Protein AF-A0A2V7K6E1-F1 (afdb_monomer_lite)

Structure (mmCIF, N/CA/C/O backbone):
data_AF-A0A2V7K6E1-F1
#
_entry.id   AF-A0A2V7K6E1-F1
#
loop_
_atom_site.group_PDB
_atom_site.id
_atom_site.type_symbol
_atom_site.label_atom_id
_atom_site.label_alt_id
_atom_site.label_comp_id
_atom_site.label_asym_id
_atom_site.label_entity_id
_atom_site.label_seq_id
_atom_site.pdbx_PDB_ins_code
_atom_site.Cartn_x
_atom_site.Cartn_y
_atom_site.Cartn_z
_atom_site.occupancy
_atom_site.B_iso_or_equiv
_atom_site.auth_seq_id
_atom_site.auth_comp_id
_atom_site.auth_asym_id
_atom_site.auth_atom_id
_atom_site.pdbx_PDB_model_num
ATOM 1 N N . MET A 1 1 ? 32.944 -0.904 -14.844 1.00 61.00 1 MET A N 1
ATOM 2 C CA . MET A 1 1 ? 31.756 -0.085 -15.182 1.00 61.00 1 MET A CA 1
ATOM 3 C C . MET A 1 1 ? 30.979 -0.661 -16.364 1.00 61.00 1 MET A C 1
ATOM 5 O O . MET A 1 1 ? 29.759 -0.587 -16.336 1.00 61.00 1 MET A O 1
ATOM 9 N N . GLU A 1 2 ? 31.635 -1.302 -17.340 1.00 66.62 2 GLU A N 1
ATOM 10 C CA . GLU A 1 2 ? 30.965 -1.908 -18.510 1.00 66.62 2 GLU A CA 1
ATOM 11 C C . GLU A 1 2 ? 29.920 -2.985 -18.168 1.00 66.62 2 GLU A C 1
ATOM 13 O O . GLU A 1 2 ? 28.876 -3.069 -18.810 1.00 66.62 2 GLU A O 1
ATOM 18 N N . THR A 1 3 ? 30.138 -3.754 -17.099 1.00 74.62 3 THR A N 1
ATOM 19 C CA . THR A 1 3 ? 29.199 -4.790 -16.644 1.00 74.62 3 THR A CA 1
ATOM 20 C C . THR A 1 3 ? 27.855 -4.222 -16.183 1.00 74.62 3 THR A C 1
ATOM 22 O O . THR A 1 3 ? 26.819 -4.756 -16.559 1.00 74.62 3 THR A O 1
ATOM 25 N N . LEU A 1 4 ? 27.834 -3.114 -15.433 1.00 75.81 4 LEU A N 1
ATOM 26 C CA . LEU A 1 4 ? 26.584 -2.473 -14.994 1.00 75.81 4 LEU A CA 1
ATOM 27 C C . LEU A 1 4 ? 25.844 -1.809 -16.161 1.00 75.81 4 LEU A C 1
ATOM 29 O O . LEU A 1 4 ? 24.624 -1.918 -16.248 1.00 75.81 4 LEU A O 1
ATOM 33 N N . ALA A 1 5 ? 26.577 -1.182 -17.088 1.00 77.94 5 ALA A N 1
ATOM 34 C CA . ALA A 1 5 ? 25.993 -0.598 -18.295 1.00 77.94 5 ALA A CA 1
ATOM 35 C C . ALA A 1 5 ? 25.302 -1.663 -19.166 1.00 77.94 5 ALA A C 1
ATOM 37 O O . ALA A 1 5 ? 24.228 -1.413 -19.711 1.00 77.94 5 ALA A O 1
ATOM 38 N N . SER A 1 6 ? 25.861 -2.877 -19.227 1.00 83.81 6 SER A N 1
ATOM 39 C CA . SER A 1 6 ? 25.260 -3.989 -19.972 1.00 83.81 6 SER A CA 1
ATOM 40 C C . SER A 1 6 ? 23.891 -4.421 -19.431 1.00 83.81 6 SER A C 1
ATOM 42 O O . SER A 1 6 ? 23.048 -4.868 -20.202 1.00 83.81 6 SER A O 1
ATOM 44 N N . LEU A 1 7 ? 23.622 -4.234 -18.133 1.00 85.75 7 LEU A N 1
ATOM 45 C CA . LEU A 1 7 ? 22.368 -4.636 -17.482 1.00 85.75 7 LEU A CA 1
ATOM 46 C C . LEU A 1 7 ? 21.247 -3.600 -17.633 1.00 85.75 7 LEU A C 1
ATOM 48 O O . LEU A 1 7 ? 20.123 -3.860 -17.214 1.00 85.75 7 LEU A O 1
ATOM 52 N N . HIS A 1 8 ? 21.509 -2.445 -18.252 1.00 87.62 8 HIS A N 1
ATOM 53 C CA . HIS A 1 8 ? 20.527 -1.365 -18.383 1.00 87.62 8 HIS A CA 1
ATOM 54 C C . HIS A 1 8 ? 19.258 -1.785 -19.150 1.00 87.62 8 HIS A C 1
ATOM 56 O O . HIS A 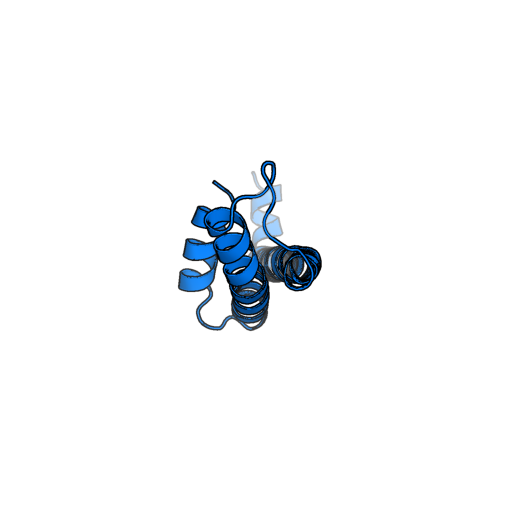1 8 ? 18.181 -1.237 -18.929 1.00 87.62 8 HIS A O 1
ATOM 62 N N . HIS A 1 9 ? 19.339 -2.805 -20.004 1.00 88.25 9 HIS A N 1
ATOM 63 C CA . HIS A 1 9 ? 18.166 -3.373 -20.676 1.00 88.25 9 HIS A CA 1
ATOM 64 C C . HIS A 1 9 ? 17.194 -4.097 -19.717 1.00 88.25 9 HIS A C 1
ATOM 66 O O . HIS A 1 9 ? 16.046 -4.338 -20.075 1.00 88.25 9 HIS A O 1
ATOM 72 N N . LEU A 1 10 ? 17.629 -4.433 -18.496 1.00 93.75 10 LEU A N 1
ATOM 73 C CA . LEU A 1 10 ? 16.813 -5.071 -17.455 1.00 93.75 10 LEU A CA 1
ATOM 74 C C . LEU A 1 10 ? 16.170 -4.059 -16.497 1.00 93.75 10 LEU A C 1
ATOM 76 O O . LEU A 1 10 ? 15.423 -4.466 -15.609 1.00 93.75 10 LEU A O 1
ATOM 80 N N . SER A 1 11 ? 16.450 -2.761 -16.648 1.00 92.69 11 SER A N 1
ATOM 81 C CA . SER A 1 11 ? 15.999 -1.711 -15.719 1.00 92.69 11 SER A CA 1
ATOM 82 C C . SER A 1 11 ? 14.489 -1.730 -15.505 1.00 92.69 11 SER A C 1
ATOM 84 O O . SER A 1 11 ? 14.022 -1.712 -14.367 1.00 92.69 11 SER A O 1
ATOM 86 N N . ASP A 1 12 ? 13.724 -1.836 -16.589 1.00 94.06 12 ASP A N 1
ATOM 87 C CA . ASP A 1 12 ? 12.262 -1.833 -16.530 1.00 94.06 12 ASP A CA 1
ATOM 88 C C . ASP A 1 12 ? 11.730 -3.058 -15.783 1.00 94.06 12 ASP A C 1
ATOM 90 O O . ASP A 1 12 ? 10.826 -2.947 -14.953 1.00 94.06 12 ASP A O 1
ATOM 94 N N . TRP A 1 13 ? 12.347 -4.220 -16.008 1.00 95.38 13 TRP A N 1
ATOM 95 C CA . TRP A 1 13 ? 12.029 -5.453 -15.290 1.00 95.38 13 TRP A CA 1
ATOM 96 C C . TRP A 1 13 ? 12.386 -5.367 -13.809 1.00 95.38 13 TRP A C 1
ATOM 98 O O . TRP A 1 13 ? 11.603 -5.808 -12.969 1.00 95.38 13 TRP A O 1
ATOM 108 N N . ALA A 1 14 ? 13.527 -4.767 -13.472 1.00 94.81 14 ALA A N 1
ATOM 109 C CA . ALA A 1 14 ? 13.936 -4.557 -12.089 1.00 94.81 14 ALA A CA 1
ATOM 110 C C . ALA A 1 14 ? 12.965 -3.619 -11.354 1.00 94.81 14 ALA A C 1
ATOM 112 O O . ALA A 1 14 ? 12.529 -3.926 -10.244 1.00 94.81 14 ALA A O 1
ATOM 113 N N . LEU A 1 15 ? 12.566 -2.511 -11.986 1.00 94.38 15 LEU A N 1
ATOM 114 C CA . LEU A 1 15 ? 11.595 -1.568 -11.426 1.00 94.38 15 LEU A CA 1
ATOM 115 C C . LEU A 1 15 ? 10.196 -2.184 -11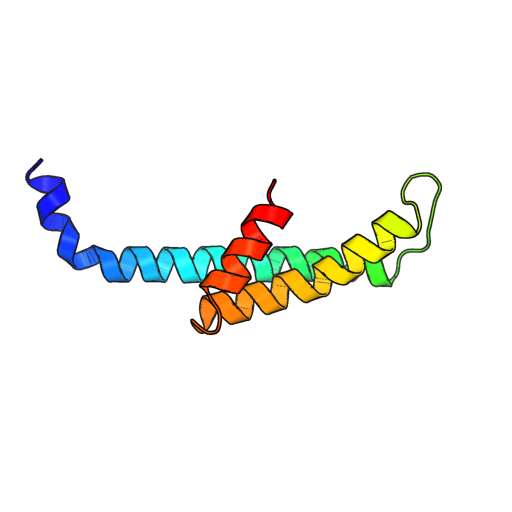.307 1.00 94.38 15 LEU A C 1
ATOM 117 O O . LEU A 1 15 ? 9.499 -1.937 -10.319 1.00 94.38 15 LEU A O 1
ATOM 121 N N . LEU A 1 16 ? 9.789 -3.011 -12.272 1.00 95.69 16 LEU A N 1
ATOM 122 C CA . LEU A 1 16 ? 8.542 -3.769 -12.197 1.00 95.69 16 LEU A CA 1
ATOM 123 C C . LEU A 1 16 ? 8.575 -4.768 -11.035 1.00 95.69 16 LEU A C 1
ATOM 125 O O . LEU A 1 16 ? 7.652 -4.787 -10.224 1.00 95.69 16 LEU A O 1
ATOM 129 N N . ALA A 1 17 ? 9.644 -5.557 -10.913 1.00 97.44 17 ALA A N 1
ATOM 130 C CA . ALA A 1 17 ? 9.811 -6.512 -9.822 1.00 97.44 17 ALA A CA 1
ATOM 131 C C . ALA A 1 17 ? 9.809 -5.813 -8.455 1.00 97.44 17 ALA A C 1
ATOM 133 O O . ALA A 1 17 ? 9.125 -6.266 -7.538 1.00 97.44 17 ALA A O 1
ATOM 134 N N . LEU A 1 18 ? 10.498 -4.671 -8.335 1.00 95.69 18 LEU A N 1
ATOM 135 C CA . LEU A 1 18 ? 10.492 -3.849 -7.126 1.00 95.69 18 LEU A CA 1
ATOM 136 C C . LEU A 1 18 ? 9.076 -3.380 -6.778 1.00 95.69 18 LEU A C 1
ATOM 138 O O . LEU A 1 18 ? 8.639 -3.525 -5.639 1.00 95.69 18 LEU A O 1
ATOM 142 N N . ARG A 1 19 ? 8.335 -2.860 -7.763 1.00 95.88 19 ARG A N 1
ATOM 143 C CA . ARG A 1 19 ? 6.953 -2.399 -7.585 1.00 95.88 19 ARG A CA 1
ATOM 144 C C . ARG A 1 19 ? 6.044 -3.518 -7.084 1.00 95.88 19 ARG A C 1
ATOM 146 O O . ARG A 1 19 ? 5.322 -3.332 -6.106 1.00 95.88 19 ARG A O 1
ATOM 153 N N . LEU A 1 20 ? 6.099 -4.679 -7.734 1.00 98.00 20 LEU A N 1
ATOM 154 C CA . LEU A 1 20 ? 5.313 -5.847 -7.344 1.00 98.00 20 LEU A CA 1
ATOM 155 C C . LEU A 1 20 ? 5.699 -6.329 -5.943 1.00 98.00 20 LEU A C 1
ATOM 157 O O . LEU A 1 20 ? 4.818 -6.569 -5.121 1.00 98.00 20 LEU A O 1
ATOM 161 N N . GLY A 1 21 ? 6.998 -6.407 -5.646 1.00 97.69 21 GLY A N 1
ATOM 162 C CA . GLY A 1 21 ? 7.509 -6.803 -4.336 1.00 97.69 21 GLY A CA 1
ATOM 163 C C . GLY A 1 21 ? 7.010 -5.890 -3.218 1.00 97.69 21 GLY A C 1
ATOM 164 O O . GLY A 1 21 ? 6.415 -6.370 -2.254 1.00 97.69 21 GLY A O 1
ATOM 165 N N . VAL A 1 22 ? 7.170 -4.572 -3.372 1.00 95.94 22 VAL A N 1
ATOM 166 C CA . VAL A 1 22 ? 6.689 -3.581 -2.396 1.00 95.94 22 VAL A CA 1
ATOM 167 C C . VAL A 1 22 ? 5.173 -3.676 -2.222 1.00 95.94 22 VAL A C 1
ATOM 169 O O . VAL A 1 22 ? 4.686 -3.749 -1.095 1.00 95.94 22 VAL A O 1
ATOM 172 N N . GLY A 1 23 ? 4.409 -3.742 -3.315 1.00 97.25 23 GLY A N 1
ATOM 173 C CA . GLY A 1 23 ? 2.955 -3.848 -3.223 1.00 97.25 23 GLY A CA 1
ATOM 174 C C . GLY A 1 23 ? 2.484 -5.127 -2.518 1.00 97.25 23 GLY A C 1
ATOM 175 O O . GLY A 1 23 ? 1.579 -5.074 -1.684 1.00 97.25 23 GLY A O 1
ATOM 176 N N . VAL A 1 24 ? 3.136 -6.268 -2.772 1.00 97.94 24 VAL A N 1
ATOM 177 C CA . VAL A 1 24 ? 2.847 -7.536 -2.081 1.00 97.94 24 VAL A CA 1
ATOM 178 C C . VAL A 1 24 ? 3.182 -7.455 -0.591 1.00 97.94 24 VAL A C 1
ATOM 180 O O . VAL A 1 24 ? 2.393 -7.930 0.229 1.00 97.94 24 VAL A O 1
ATOM 183 N N . ILE A 1 25 ? 4.298 -6.825 -0.214 1.00 96.19 25 ILE A N 1
ATOM 184 C CA . ILE A 1 25 ? 4.665 -6.626 1.197 1.00 96.19 25 ILE A CA 1
ATOM 185 C C . ILE A 1 25 ? 3.551 -5.882 1.941 1.00 96.19 25 ILE A C 1
ATOM 187 O O . ILE A 1 25 ? 3.124 -6.340 3.004 1.00 96.19 25 ILE A O 1
ATOM 191 N N . PHE A 1 26 ? 3.033 -4.792 1.368 1.00 96.19 26 PHE A N 1
ATOM 192 C CA . PHE A 1 26 ? 1.960 -3.999 1.977 1.00 96.19 26 PHE A CA 1
ATOM 193 C C . PHE A 1 26 ? 0.603 -4.717 1.989 1.00 96.19 26 PHE A C 1
ATOM 195 O O . PHE A 1 26 ? -0.141 -4.609 2.966 1.00 96.19 26 PHE A O 1
ATOM 202 N N . LEU A 1 27 ? 0.304 -5.540 0.978 1.00 96.50 27 LEU A N 1
ATOM 203 C CA . LEU A 1 27 ? -0.858 -6.437 1.007 1.00 96.50 27 LEU A CA 1
ATOM 204 C C . LEU A 1 27 ? -0.793 -7.419 2.182 1.00 96.50 27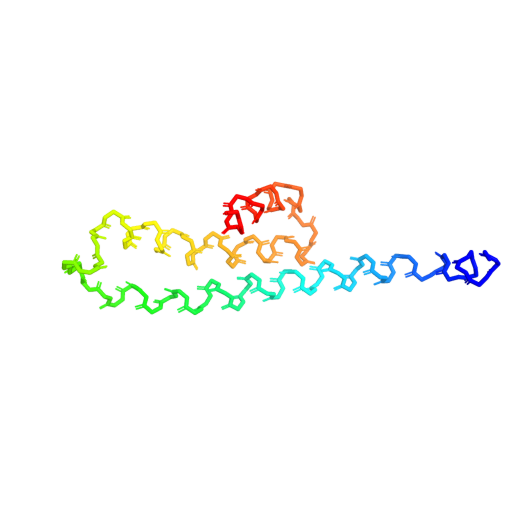 LEU A C 1
ATOM 206 O O . LEU A 1 27 ? -1.781 -7.609 2.895 1.00 96.50 27 LEU A O 1
ATOM 210 N N . VAL A 1 28 ? 0.360 -8.055 2.392 1.00 96.06 28 VAL A N 1
ATOM 211 C CA . VAL A 1 28 ? 0.548 -9.019 3.484 1.00 96.06 28 VAL A CA 1
ATOM 212 C C . VAL A 1 28 ? 0.512 -8.312 4.840 1.00 96.06 28 VAL A C 1
ATOM 214 O O . VAL A 1 28 ? -0.203 -8.768 5.736 1.00 96.06 28 VAL A O 1
ATOM 217 N N . HIS A 1 29 ? 1.209 -7.183 4.982 1.00 94.06 29 HIS A N 1
ATOM 218 C CA . HIS A 1 29 ? 1.243 -6.404 6.223 1.00 94.06 29 HIS A CA 1
ATOM 219 C C . HIS A 1 29 ? -0.143 -5.928 6.655 1.00 94.06 29 HIS A C 1
ATOM 221 O O . HIS A 1 29 ? -0.517 -6.104 7.819 1.00 94.06 29 HIS A O 1
ATOM 227 N N . GLY A 1 30 ? -0.942 -5.394 5.732 1.00 92.12 30 GLY A N 1
ATOM 228 C CA . GLY A 1 30 ? -2.276 -4.920 6.075 1.00 92.12 30 GLY A CA 1
ATOM 229 C C . GLY A 1 30 ? -3.229 -6.063 6.422 1.00 92.12 30 GLY A C 1
ATOM 230 O O . GLY A 1 30 ? -3.986 -5.975 7.392 1.00 92.12 30 GLY A O 1
ATOM 231 N N . ARG A 1 31 ? -3.125 -7.206 5.724 1.00 93.06 31 ARG A N 1
ATOM 232 C CA . ARG A 1 31 ? -3.908 -8.411 6.053 1.00 93.06 31 ARG A CA 1
ATOM 233 C C . ARG A 1 31 ? -3.608 -8.947 7.449 1.00 93.06 31 ARG A C 1
ATOM 235 O O . ARG A 1 31 ? -4.530 -9.388 8.133 1.00 93.06 31 ARG A O 1
ATOM 242 N N . GLN A 1 32 ? -2.355 -8.903 7.900 1.00 92.88 32 GLN A N 1
ATOM 243 C CA . GLN A 1 32 ? -1.996 -9.310 9.265 1.00 92.88 32 GLN A CA 1
ATOM 244 C C . GLN A 1 32 ? -2.682 -8.427 10.318 1.00 92.88 32 GLN A C 1
ATOM 246 O O . GLN A 1 32 ? -3.132 -8.933 11.352 1.00 92.88 32 GLN A O 1
ATOM 251 N N . LYS A 1 33 ? -2.843 -7.131 10.022 1.00 92.12 33 LYS A N 1
ATOM 252 C CA . LYS A 1 33 ? -3.516 -6.167 10.900 1.00 92.12 33 LYS A CA 1
ATOM 253 C C . LYS A 1 33 ? -5.029 -6.368 10.970 1.00 92.12 33 LYS A C 1
ATOM 255 O O . LYS A 1 33 ? -5.630 -5.945 11.946 1.00 92.12 33 LYS A O 1
ATOM 260 N N . LEU A 1 34 ? -5.667 -7.109 10.059 1.00 91.44 34 LEU A N 1
ATOM 261 C CA . LEU A 1 34 ? -7.115 -7.383 10.142 1.00 91.44 34 LEU A CA 1
ATOM 262 C C . LEU A 1 34 ? -7.542 -8.063 11.457 1.00 91.44 34 LEU A C 1
ATOM 264 O O . LEU A 1 34 ? -8.695 -7.956 11.873 1.00 91.44 34 LEU A O 1
ATOM 268 N N . ARG A 1 35 ? -6.618 -8.720 12.167 1.00 91.56 35 ARG A N 1
ATOM 269 C CA . ARG A 1 35 ? -6.885 -9.306 13.490 1.00 91.56 35 ARG A CA 1
ATOM 270 C C . ARG A 1 35 ? -7.244 -8.255 14.554 1.00 91.56 35 ARG A C 1
ATOM 272 O O . ARG A 1 35 ? -7.998 -8.587 15.468 1.00 91.56 35 ARG A O 1
ATOM 279 N N . VAL A 1 36 ? -6.797 -6.998 14.418 1.00 92.56 36 VAL A N 1
ATOM 280 C CA . VAL A 1 36 ? -7.090 -5.918 15.387 1.00 92.56 36 VAL A CA 1
ATOM 281 C C . VAL A 1 36 ? -8.564 -5.504 15.423 1.00 92.56 36 VAL A C 1
ATOM 283 O O . VAL A 1 36 ? -9.016 -4.877 16.381 1.00 92.56 36 VAL A O 1
ATOM 286 N N . TRP A 1 37 ? -9.357 -5.895 14.424 1.00 92.38 37 TRP A N 1
ATOM 287 C CA . TRP A 1 37 ? -10.802 -5.648 14.413 1.00 92.38 37 TRP A CA 1
ATOM 288 C C . TRP A 1 37 ? -11.552 -6.446 15.479 1.00 92.38 37 TRP A C 1
ATOM 290 O O . TRP A 1 37 ? -12.597 -6.005 15.944 1.00 92.38 37 TRP A O 1
ATOM 300 N N . LYS A 1 38 ? -11.001 -7.590 15.903 1.00 92.38 38 LYS A N 1
ATOM 301 C CA . LYS A 1 38 ? -11.575 -8.429 16.966 1.00 92.38 38 LYS A CA 1
ATOM 302 C C . LYS A 1 38 ? -11.074 -8.056 18.364 1.00 92.38 38 LYS A C 1
ATOM 304 O O . LYS A 1 38 ? -11.552 -8.612 19.346 1.00 92.38 38 LYS A O 1
ATOM 309 N N . MET A 1 39 ? -10.094 -7.159 18.459 1.00 91.81 39 MET A N 1
ATOM 310 C CA . MET A 1 39 ? -9.496 -6.755 19.730 1.00 91.81 39 MET A CA 1
ATOM 311 C C . MET A 1 39 ? -10.322 -5.655 20.395 1.00 91.81 39 MET A C 1
ATOM 313 O O . MET A 1 39 ? -10.886 -4.789 19.717 1.00 91.81 39 MET A O 1
ATOM 317 N N . GLN A 1 40 ? -10.352 -5.677 21.726 1.00 92.06 40 GLN A N 1
ATOM 318 C CA . GLN A 1 40 ? -10.862 -4.579 22.541 1.00 92.06 40 GLN A CA 1
ATOM 319 C C . GLN A 1 40 ? -9.703 -3.748 23.110 1.00 92.06 40 GLN A C 1
ATOM 321 O O . GLN A 1 40 ? -8.595 -4.274 23.259 1.00 92.06 40 GLN A O 1
ATOM 326 N N . PRO A 1 41 ? -9.930 -2.457 23.414 1.00 93.31 41 PRO A N 1
ATOM 327 C CA . PRO A 1 41 ? -8.929 -1.625 24.068 1.00 93.31 41 PRO A CA 1
ATOM 328 C C . PRO A 1 41 ? -8.470 -2.231 25.398 1.00 93.31 41 PRO A C 1
ATOM 330 O O . PRO A 1 41 ? -9.274 -2.764 26.160 1.00 93.31 41 PRO A O 1
ATOM 333 N N . SER A 1 42 ? -7.178 -2.124 25.685 1.00 92.50 42 SER A N 1
ATOM 334 C CA . SER A 1 42 ? -6.563 -2.574 26.938 1.00 92.50 42 SER A CA 1
ATOM 335 C C . SER A 1 42 ? -5.519 -1.561 27.402 1.00 92.50 42 SER A C 1
ATOM 337 O O . SER A 1 42 ? -5.152 -0.659 26.648 1.00 92.50 42 SER A O 1
ATOM 339 N N . ALA A 1 43 ? -5.010 -1.702 28.628 1.00 89.00 43 ALA A N 1
ATOM 340 C CA . ALA A 1 43 ? -3.952 -0.825 29.137 1.00 89.00 43 ALA A CA 1
ATOM 341 C C . ALA A 1 43 ? -2.691 -0.855 28.250 1.00 89.00 43 ALA A C 1
ATOM 343 O O . ALA A 1 43 ? -2.025 0.160 28.079 1.00 89.00 43 ALA A O 1
ATOM 344 N N . GLN A 1 44 ? -2.399 -2.006 27.638 1.00 89.06 44 GLN A N 1
ATOM 345 C CA . GLN A 1 44 ? -1.287 -2.205 26.710 1.00 89.06 44 GLN A CA 1
ATOM 346 C C . GLN A 1 44 ? -1.606 -1.724 25.285 1.00 89.06 44 GLN A C 1
ATOM 348 O O . GLN A 1 44 ? -0.693 -1.520 24.488 1.00 89.06 44 GLN A O 1
ATOM 353 N N . MET A 1 45 ? -2.888 -1.558 24.942 1.00 89.69 45 MET A N 1
ATOM 354 C CA . MET A 1 45 ? -3.335 -1.183 23.600 1.00 89.69 45 MET A CA 1
ATOM 355 C C . MET A 1 45 ? -4.486 -0.163 23.680 1.00 89.69 45 MET A C 1
ATOM 357 O O . MET A 1 45 ? -5.663 -0.545 23.659 1.00 89.69 45 MET A O 1
ATOM 361 N N . PRO A 1 46 ? -4.163 1.142 23.785 1.00 94.69 46 PRO A N 1
ATOM 362 C CA . PRO A 1 46 ? -5.155 2.204 23.928 1.00 94.69 46 PRO A CA 1
ATOM 363 C C . PRO A 1 46 ? -6.093 2.282 22.720 1.00 94.69 46 PRO A C 1
ATOM 365 O O . PRO A 1 46 ? -5.709 1.954 21.596 1.00 94.69 46 PRO A O 1
ATOM 368 N N . ALA A 1 47 ? -7.303 2.811 22.918 1.00 93.62 47 ALA A N 1
ATOM 369 C CA . ALA A 1 47 ? -8.305 2.925 21.854 1.00 93.62 47 ALA A CA 1
ATOM 370 C C . ALA A 1 47 ? -7.809 3.714 20.624 1.00 93.62 47 ALA A C 1
ATOM 372 O O . ALA A 1 47 ? -8.110 3.335 19.493 1.00 93.62 47 ALA A O 1
ATOM 373 N N . GLY A 1 48 ? -7.011 4.770 20.833 1.00 94.44 48 GLY A N 1
ATOM 374 C CA . GLY A 1 48 ? -6.427 5.564 19.745 1.00 94.44 48 GLY A CA 1
ATOM 375 C C . GLY A 1 48 ? -5.464 4.757 18.871 1.00 94.44 48 GLY A C 1
ATOM 376 O O . GLY A 1 48 ? -5.600 4.749 17.649 1.00 94.44 48 GLY A O 1
ATOM 377 N N . LEU A 1 49 ? -4.556 4.001 19.497 1.00 93.31 49 LEU A N 1
ATOM 378 C CA . LEU A 1 49 ? -3.637 3.104 18.791 1.00 93.31 49 LEU A CA 1
ATOM 379 C C . LEU A 1 49 ? -4.404 2.011 18.035 1.00 93.31 49 LEU A C 1
ATOM 381 O O . LEU A 1 49 ? -4.103 1.720 16.880 1.00 93.31 49 LEU A O 1
ATOM 385 N N . LEU A 1 50 ? -5.438 1.442 18.663 1.00 94.69 50 LEU A N 1
ATOM 386 C CA . LEU A 1 50 ? -6.289 0.426 18.048 1.00 94.69 50 LEU A CA 1
ATOM 387 C C . LEU A 1 50 ? -7.010 0.963 16.801 1.00 94.69 50 LEU A C 1
ATOM 38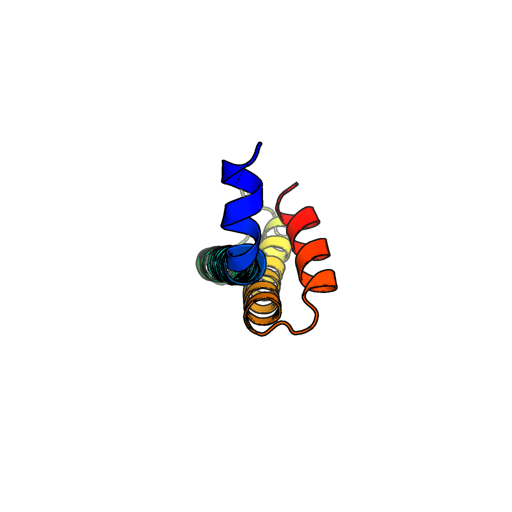9 O O . LEU A 1 50 ? -7.088 0.275 15.785 1.00 94.69 50 LEU A O 1
ATOM 393 N N . SER A 1 51 ? -7.513 2.199 16.867 1.00 94.50 51 SER A N 1
ATOM 394 C CA . SER A 1 51 ? -8.150 2.881 15.737 1.00 94.50 51 SER A CA 1
ATOM 395 C C . SER A 1 51 ? -7.163 3.106 14.590 1.00 94.50 51 SER A C 1
ATOM 397 O O . SER A 1 51 ? -7.457 2.757 13.447 1.00 94.50 51 SER A O 1
ATOM 399 N N . LEU A 1 52 ? -5.953 3.584 14.897 1.00 94.12 52 LEU A N 1
ATOM 400 C CA . LEU A 1 52 ? -4.898 3.784 13.904 1.00 94.12 52 LEU A CA 1
ATOM 401 C C . LEU A 1 52 ? -4.511 2.471 13.209 1.00 94.12 52 LEU A C 1
ATOM 403 O O . LEU A 1 52 ? -4.443 2.424 11.984 1.00 94.12 52 LEU A O 1
ATOM 407 N N . LEU A 1 53 ? -4.350 1.378 13.961 1.00 94.12 53 LEU A N 1
ATOM 408 C CA . LEU A 1 53 ? -4.058 0.058 13.390 1.00 94.12 53 LEU A CA 1
ATOM 409 C C . LEU A 1 53 ? -5.196 -0.474 12.509 1.00 94.12 53 LEU A C 1
ATOM 411 O O . LEU A 1 53 ? -4.933 -1.136 11.503 1.00 94.12 53 LEU A O 1
ATOM 415 N N . ARG A 1 54 ? -6.457 -0.175 12.846 1.00 94.94 54 ARG A N 1
ATOM 416 C CA . ARG A 1 54 ? -7.613 -0.514 11.999 1.00 94.94 54 ARG A CA 1
ATOM 417 C C . ARG A 1 54 ? -7.591 0.274 10.693 1.00 94.94 54 ARG A C 1
ATOM 419 O O . ARG A 1 54 ? -7.786 -0.330 9.641 1.00 94.94 54 ARG A O 1
ATOM 426 N N . VAL A 1 55 ? -7.285 1.571 10.732 1.00 95.38 55 VAL A N 1
ATOM 427 C CA . VAL A 1 55 ? -7.101 2.380 9.515 1.00 95.38 55 VAL A CA 1
ATOM 428 C C . VAL A 1 55 ? -5.969 1.808 8.660 1.00 95.38 55 VAL A C 1
ATOM 430 O O . VAL A 1 55 ? -6.175 1.546 7.476 1.00 95.38 55 VAL A O 1
ATOM 433 N N . LEU A 1 56 ? -4.814 1.511 9.261 1.00 94.75 56 LEU A N 1
ATOM 434 C CA . LEU A 1 56 ? -3.668 0.917 8.565 1.00 94.75 56 LEU A CA 1
ATOM 435 C C . LEU A 1 56 ? -4.001 -0.437 7.930 1.00 94.75 56 LEU A C 1
ATOM 437 O O . LEU A 1 56 ? -3.572 -0.712 6.814 1.00 94.75 56 LEU A O 1
ATOM 441 N N . SER A 1 57 ? -4.828 -1.255 8.590 1.00 95.38 57 SER A N 1
ATOM 442 C CA . SER A 1 57 ? -5.262 -2.551 8.049 1.00 95.38 57 SER A CA 1
ATOM 443 C C . SER A 1 57 ? -6.049 -2.451 6.735 1.00 95.38 57 SER A C 1
ATOM 445 O O . SER A 1 57 ? -6.142 -3.443 6.017 1.00 95.38 57 SER A O 1
ATOM 447 N N . ILE A 1 58 ? -6.591 -1.270 6.411 1.00 96.00 58 ILE A N 1
ATOM 448 C CA . ILE A 1 58 ? -7.290 -0.977 5.151 1.00 96.00 58 ILE A CA 1
ATOM 449 C C . ILE A 1 58 ? -6.400 -0.154 4.211 1.00 96.00 58 ILE A C 1
ATOM 451 O O . ILE A 1 58 ? -6.331 -0.442 3.017 1.00 96.00 58 ILE A O 1
ATOM 455 N N . ALA A 1 59 ? -5.708 0.858 4.734 1.00 95.56 59 ALA A N 1
ATOM 456 C CA . ALA A 1 59 ? -4.872 1.746 3.935 1.00 95.56 59 ALA A CA 1
ATOM 457 C C . ALA A 1 59 ? -3.684 1.008 3.297 1.00 95.56 59 ALA A C 1
ATOM 459 O O . ALA A 1 59 ? -3.398 1.219 2.121 1.00 95.56 59 ALA A O 1
ATOM 460 N N . GLU A 1 60 ? -3.026 0.104 4.031 1.00 95.81 60 GLU A N 1
ATOM 461 C CA . GLU A 1 60 ? -1.874 -0.642 3.514 1.00 95.81 60 GLU A CA 1
ATOM 462 C C . GLU A 1 60 ? -2.247 -1.594 2.367 1.00 95.81 60 GLU A C 1
ATOM 464 O O . GLU A 1 60 ? -1.587 -1.522 1.329 1.00 95.81 60 GLU A O 1
ATOM 469 N N . PRO A 1 61 ? -3.302 -2.438 2.452 1.00 95.56 61 PRO A N 1
ATOM 470 C CA . PRO A 1 61 ? -3.668 -3.284 1.324 1.00 95.56 61 PRO A CA 1
ATOM 471 C C . PRO A 1 61 ? -4.129 -2.479 0.114 1.00 95.56 61 PRO A C 1
ATOM 473 O O . PRO A 1 61 ? -3.755 -2.819 -1.004 1.00 95.56 61 PRO A O 1
ATOM 476 N N . LEU A 1 62 ? -4.899 -1.403 0.317 1.00 96.62 62 LEU A N 1
ATOM 477 C CA . LEU A 1 62 ? -5.325 -0.539 -0.785 1.00 96.62 62 LEU A CA 1
ATOM 478 C C . LEU A 1 62 ? -4.128 0.126 -1.468 1.00 96.62 62 LEU A C 1
ATOM 480 O O . LEU A 1 62 ? -4.048 0.108 -2.694 1.00 96.62 62 LEU A O 1
ATOM 484 N N . GLY A 1 63 ? -3.166 0.633 -0.693 1.00 96.62 63 GLY A N 1
ATOM 485 C CA . GLY A 1 63 ? -1.903 1.135 -1.229 1.00 96.62 63 GLY A CA 1
ATOM 486 C C . GLY A 1 63 ? -1.126 0.048 -1.976 1.00 96.62 63 GLY A C 1
ATOM 487 O O . GLY A 1 63 ? -0.582 0.305 -3.047 1.00 96.62 63 GLY A O 1
ATOM 488 N N . GLY A 1 64 ? -1.113 -1.185 -1.460 1.00 96.94 64 GLY A N 1
ATOM 489 C CA . GLY A 1 64 ? -0.457 -2.326 -2.100 1.00 96.94 64 GLY A CA 1
ATOM 490 C C . GLY A 1 64 ? -1.058 -2.655 -3.468 1.00 96.94 64 GLY 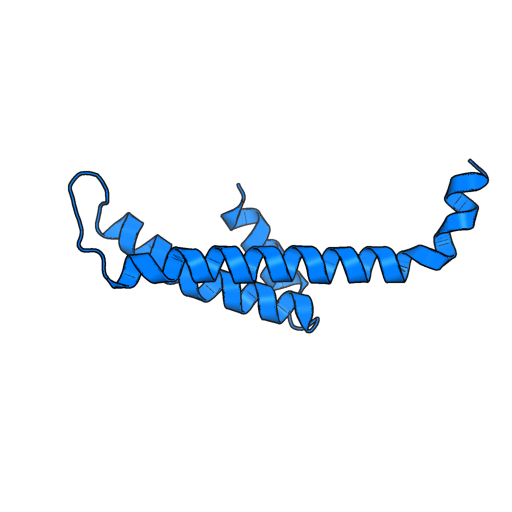A C 1
ATOM 491 O O . GLY A 1 64 ? -0.323 -2.794 -4.446 1.00 96.94 64 GLY A O 1
ATOM 492 N N . VAL A 1 65 ? -2.393 -2.703 -3.566 1.00 97.75 65 VAL A N 1
ATOM 493 C CA . VAL A 1 65 ? -3.112 -2.872 -4.844 1.00 97.75 65 VAL A CA 1
ATOM 494 C C . VAL A 1 65 ? -2.828 -1.708 -5.793 1.00 97.75 65 VAL A C 1
ATOM 496 O O . VAL A 1 65 ? -2.560 -1.933 -6.974 1.00 97.75 65 VAL A O 1
ATOM 499 N N . ALA A 1 66 ? -2.862 -0.473 -5.291 1.00 97.44 66 ALA A N 1
ATOM 500 C CA . ALA A 1 66 ? -2.596 0.731 -6.073 1.00 97.44 66 ALA A CA 1
ATOM 501 C C . ALA A 1 66 ? -1.203 0.663 -6.729 1.00 97.44 66 ALA A C 1
ATOM 503 O O . ALA A 1 66 ? -1.077 0.773 -7.948 1.00 97.44 66 ALA A O 1
ATOM 504 N N . VAL A 1 67 ? -0.166 0.330 -5.954 1.00 97.19 67 VAL A N 1
ATOM 505 C CA . VAL A 1 67 ? 1.203 0.181 -6.468 1.00 97.19 67 VAL A CA 1
ATOM 506 C C . VAL A 1 67 ? 1.328 -0.985 -7.452 1.00 97.19 67 VAL A C 1
ATOM 508 O O . VAL A 1 67 ? 1.941 -0.807 -8.500 1.00 97.19 67 VAL A O 1
ATOM 511 N N . ILE A 1 68 ? 0.726 -2.151 -7.189 1.00 97.62 68 ILE A N 1
ATOM 512 C CA . ILE A 1 68 ? 0.776 -3.302 -8.118 1.00 97.62 68 ILE A CA 1
ATOM 513 C C . ILE A 1 68 ? 0.143 -2.960 -9.468 1.00 97.62 68 ILE A C 1
ATOM 515 O O . ILE A 1 68 ? 0.713 -3.257 -10.515 1.00 97.62 68 ILE A O 1
ATOM 519 N N . THR A 1 69 ? -1.029 -2.327 -9.443 1.00 96.88 69 THR A N 1
ATOM 520 C CA . THR A 1 69 ? -1.772 -1.950 -10.656 1.00 96.88 69 THR A CA 1
ATOM 521 C C . THR A 1 69 ? -1.174 -0.735 -11.367 1.00 96.88 69 THR A C 1
ATOM 523 O O . THR A 1 69 ? -1.531 -0.451 -12.507 1.00 96.88 69 THR A O 1
ATOM 526 N N . GLY A 1 70 ? -0.258 -0.015 -10.717 1.00 94.56 70 GLY A N 1
ATOM 527 C CA . GLY A 1 70 ? 0.321 1.231 -11.214 1.00 94.56 70 GLY A CA 1
ATOM 528 C C . GLY A 1 70 ? -0.549 2.468 -10.961 1.00 94.56 70 GLY A C 1
ATOM 529 O O . GLY A 1 70 ? -0.105 3.587 -11.229 1.00 94.56 70 GLY A O 1
ATOM 530 N N . LEU A 1 71 ? -1.752 2.304 -10.409 1.00 95.38 71 LEU A N 1
ATOM 531 C CA . LEU A 1 71 ? -2.681 3.389 -10.110 1.00 95.38 71 LEU A CA 1
ATOM 532 C C . LEU A 1 71 ? -2.220 4.176 -8.877 1.00 95.38 71 LEU A C 1
ATOM 534 O O . LEU A 1 71 ? -1.977 3.595 -7.829 1.00 95.38 71 LEU A O 1
ATOM 538 N N . LEU A 1 72 ? -2.124 5.507 -8.973 1.00 94.06 72 LEU A N 1
ATOM 539 C CA . LEU A 1 72 ? -1.764 6.385 -7.842 1.00 94.06 72 LEU A CA 1
ATOM 540 C C . LEU A 1 72 ? -0.463 5.980 -7.110 1.00 94.06 72 LEU A C 1
ATOM 542 O O . LEU A 1 72 ? -0.289 6.284 -5.930 1.00 94.06 72 LEU A O 1
ATOM 546 N N . THR A 1 73 ? 0.471 5.332 -7.819 1.00 93.69 73 THR A N 1
ATOM 547 C CA . THR A 1 73 ? 1.706 4.757 -7.251 1.00 93.69 73 THR A CA 1
ATOM 548 C C . THR A 1 73 ? 2.488 5.759 -6.395 1.00 93.69 73 THR A C 1
ATOM 550 O O . THR A 1 73 ? 2.963 5.406 -5.322 1.00 93.69 73 THR A O 1
ATOM 553 N N . GLN A 1 74 ? 2.593 7.021 -6.828 1.00 94.31 74 GLN A N 1
ATOM 554 C CA . GLN A 1 74 ? 3.315 8.067 -6.090 1.00 94.31 74 GLN A CA 1
ATOM 555 C C . GLN A 1 74 ? 2.639 8.428 -4.760 1.00 94.31 74 GLN A C 1
ATOM 557 O O . GLN A 1 74 ? 3.316 8.566 -3.744 1.00 94.31 74 GLN A O 1
ATOM 562 N N . VAL A 1 75 ? 1.307 8.539 -4.750 1.00 94.75 75 VAL A N 1
ATOM 563 C CA . VAL A 1 75 ? 0.536 8.848 -3.535 1.00 94.75 75 VAL A CA 1
ATOM 564 C C . VAL A 1 75 ? 0.612 7.678 -2.555 1.00 94.75 75 VAL A C 1
ATOM 566 O O . VAL A 1 75 ? 0.863 7.882 -1.368 1.00 94.75 75 VAL A O 1
ATOM 569 N N . ALA A 1 76 ? 0.468 6.446 -3.052 1.00 94.75 76 ALA A N 1
ATOM 570 C CA . ALA A 1 76 ? 0.621 5.244 -2.239 1.00 94.75 76 ALA A CA 1
ATOM 571 C C . 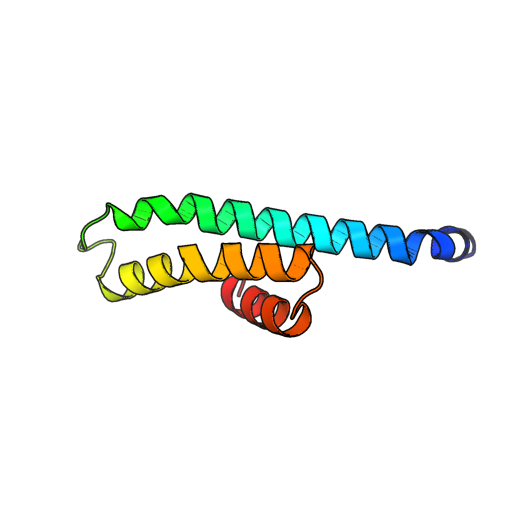ALA A 1 76 ? 2.039 5.131 -1.650 1.00 94.75 76 ALA A C 1
ATOM 573 O O . ALA A 1 76 ? 2.184 4.867 -0.459 1.00 94.75 76 ALA A O 1
ATOM 574 N N . ALA A 1 77 ? 3.078 5.416 -2.443 1.00 93.06 77 ALA A N 1
ATOM 575 C CA . ALA A 1 77 ? 4.464 5.409 -1.982 1.00 93.06 77 ALA A CA 1
ATOM 576 C C . ALA A 1 77 ? 4.731 6.459 -0.891 1.00 93.06 77 ALA A C 1
ATOM 578 O O . ALA A 1 77 ? 5.407 6.152 0.087 1.00 93.06 77 ALA A O 1
ATOM 579 N N . ALA A 1 78 ? 4.167 7.666 -1.004 1.00 94.56 78 ALA A N 1
ATOM 580 C CA . ALA A 1 78 ? 4.269 8.674 0.053 1.00 94.56 78 ALA A CA 1
ATOM 581 C C . ALA A 1 78 ? 3.646 8.177 1.370 1.00 94.56 78 ALA A C 1
ATOM 583 O O . ALA A 1 78 ? 4.245 8.318 2.435 1.00 94.56 78 ALA A O 1
ATOM 584 N N . GLY A 1 79 ? 2.482 7.522 1.293 1.00 93.44 79 GLY A N 1
ATOM 585 C CA . GLY A 1 79 ? 1.863 6.869 2.447 1.00 93.44 79 GLY A CA 1
ATOM 586 C C . GLY A 1 79 ? 2.738 5.759 3.037 1.00 93.44 79 GLY A C 1
ATOM 587 O O . GLY A 1 79 ? 2.905 5.689 4.250 1.00 93.44 79 GLY A O 1
ATOM 588 N N . PHE A 1 80 ? 3.352 4.926 2.194 1.00 93.38 80 PHE A N 1
ATOM 589 C CA . PHE A 1 80 ? 4.253 3.856 2.635 1.00 93.38 80 PHE A CA 1
ATOM 590 C C . PHE A 1 80 ? 5.469 4.377 3.394 1.00 93.38 80 PHE A C 1
ATOM 592 O O . PHE A 1 80 ? 5.836 3.784 4.404 1.00 93.38 80 PHE A O 1
ATOM 599 N N . VAL A 1 81 ? 6.062 5.490 2.951 1.00 92.81 81 VAL A N 1
ATOM 600 C CA . VAL A 1 81 ? 7.174 6.135 3.664 1.00 92.81 81 VAL A CA 1
ATOM 601 C C . VAL A 1 81 ? 6.747 6.537 5.072 1.00 92.81 81 VAL A C 1
ATOM 603 O O . VAL A 1 81 ? 7.462 6.237 6.017 1.00 92.81 81 VAL A O 1
ATOM 606 N N . LEU A 1 82 ? 5.567 7.145 5.230 1.00 90.19 82 LEU A N 1
ATOM 607 C CA . LEU A 1 82 ? 5.052 7.542 6.547 1.00 90.19 82 LEU A CA 1
ATOM 608 C C . LEU A 1 82 ? 4.757 6.350 7.463 1.00 90.19 82 LEU A C 1
ATOM 610 O O . LEU A 1 82 ? 4.891 6.466 8.672 1.00 90.19 82 LEU A O 1
ATOM 614 N N . VAL A 1 83 ? 4.322 5.222 6.899 1.00 87.56 83 VAL A N 1
ATOM 615 C CA . VAL A 1 83 ? 3.995 4.009 7.666 1.00 87.56 83 VAL A CA 1
ATOM 616 C C . VAL A 1 83 ? 5.244 3.239 8.104 1.00 87.56 83 VAL A C 1
ATOM 618 O O . VAL A 1 83 ? 5.194 2.502 9.086 1.00 87.56 83 VAL A O 1
ATOM 621 N N . MET A 1 84 ? 6.344 3.371 7.362 1.00 82.75 84 MET A N 1
ATOM 622 C CA . MET A 1 84 ? 7.598 2.654 7.613 1.00 82.75 84 MET A CA 1
ATOM 623 C C . MET A 1 84 ? 8.620 3.461 8.433 1.00 82.75 84 MET A C 1
ATOM 625 O O . MET A 1 84 ? 9.642 2.887 8.807 1.00 82.75 84 MET A O 1
ATOM 629 N N . LEU A 1 85 ? 8.373 4.755 8.676 1.00 72.19 85 LEU A N 1
ATOM 630 C CA . LEU A 1 85 ? 9.201 5.631 9.519 1.00 72.19 85 LEU A CA 1
ATOM 631 C C . LEU A 1 85 ? 8.796 5.526 10.997 1.00 72.19 85 LEU A C 1
ATOM 633 O O . LEU A 1 85 ? 9.714 5.507 11.844 1.00 72.19 85 LEU A O 1
#

Secondary structure (DSSP, 8-state):
-HHHHHGGGGHHHHHHHHHHHHHHHHHHHHHHHGGGGGPPPBTTB-HHHHHHHHHHHHHHHHHHHHHHHTTTHHHHHHHHHHHH-

pLDDT: mean 92.24, std 6.65, range [61.0, 98.0]

Foldseek 3Di:
DVVVVVCVVCVVVVVLVVLLVQLVVLLVVLCVLVVLVVDDADPVRHPVNSVVSPVSSPLSNVLSVCSNVVHPVVVSVVVVVVVVD

Sequence (85 aa):
METLASLHHLSDWALLALRLGVGVIFLVHGRQKLRVWKMQPSAQMPAGLLSLLRVLSIAEPLGGVAVITGLLTQVAAAGFVLVML

Radius of gyration: 17.11 Å; chains: 1; bounding box: 43×18×50 Å